Protein AF-A0AAD4VH17-F1 (afdb_monomer)

Secondary structure (DSSP, 8-state):
---HHHHHHHHHHHHHHHHHHHHHHHHHHHHHHHHHHHHHTT----S-------THHHHHHHT-GGGTTTGGGTGGGTHHHHT--

pLDDT: mean 70.36, std 18.23, range [42.19, 96.44]

Foldseek 3Di:
DDDPVVVVVVVVLVVVVVVLVVVQVVVVVVVVVVQVVCVVVVNHDPDDDDDDGDCVSVVVVVVDPVCPVVCPVVVVVPVPVVVVD

Solvent-accessible surface area (backbone atoms only — not comparable to full-atom values): 5333 Å² total; per-residue (Å²): 132,84,51,75,68,58,54,53,52,50,53,53,51,49,54,51,51,51,50,51,53,52,52,53,52,50,54,50,54,51,52,53,51,48,46,54,54,34,40,78,75,70,50,70,75,82,69,87,81,86,80,89,71,91,54,68,63,60,58,58,51,71,71,38,76,84,47,69,78,69,51,65,74,55,59,76,68,55,65,63,65,63,78,74,107

Sequence (85 aa):
MMTKYEMTNLGLLLHFLEAQYISASEATAQAIWLRFVLENFGELQTEATPLQCDNTSTIAITKNPVFHQKTKHIDRRYHFIKDTL

Mean predicted aligned error: 13.57 Å

Structure (mmCIF, N/CA/C/O backbone):
data_AF-A0AAD4VH17-F1
#
_entry.id   AF-A0AAD4VH17-F1
#
loop_
_atom_site.group_PDB
_atom_site.id
_atom_site.type_symbol
_atom_site.label_atom_id
_atom_site.label_alt_id
_atom_site.label_comp_id
_atom_site.label_asym_id
_atom_site.label_entity_id
_atom_site.label_seq_id
_atom_site.pdbx_PDB_ins_code
_atom_site.Cartn_x
_atom_site.Cartn_y
_atom_site.Cartn_z
_atom_site.occupancy
_atom_site.B_iso_or_equiv
_atom_site.auth_seq_id
_atom_site.auth_comp_id
_atom_site.auth_asym_id
_atom_site.auth_atom_id
_atom_site.pdbx_PDB_model_num
ATOM 1 N N . MET A 1 1 ? 20.129 -14.229 -31.444 1.00 42.47 1 MET A N 1
ATOM 2 C CA . MET A 1 1 ? 20.975 -13.244 -30.737 1.00 42.47 1 MET A CA 1
ATOM 3 C C . MET A 1 1 ? 20.159 -11.963 -30.631 1.00 42.47 1 MET A C 1
ATOM 5 O O . MET A 1 1 ? 19.826 -11.416 -31.672 1.00 42.47 1 MET A O 1
ATOM 9 N N . MET A 1 2 ? 19.718 -11.566 -29.429 1.00 48.66 2 MET A N 1
ATOM 10 C CA . MET A 1 2 ? 18.930 -10.332 -29.252 1.00 48.66 2 MET A CA 1
ATOM 11 C C . MET A 1 2 ? 19.787 -9.123 -29.641 1.00 48.66 2 MET A C 1
ATOM 13 O O . MET A 1 2 ? 20.955 -9.042 -29.254 1.00 48.66 2 MET A O 1
ATOM 17 N N . THR A 1 3 ? 19.231 -8.218 -30.444 1.00 48.69 3 THR A N 1
ATOM 18 C CA . THR A 1 3 ? 19.927 -7.011 -30.900 1.00 48.69 3 THR A CA 1
ATOM 19 C C . THR A 1 3 ? 20.198 -6.085 -29.708 1.00 48.69 3 THR A C 1
ATOM 21 O O . THR A 1 3 ? 19.479 -6.107 -28.711 1.00 48.69 3 THR A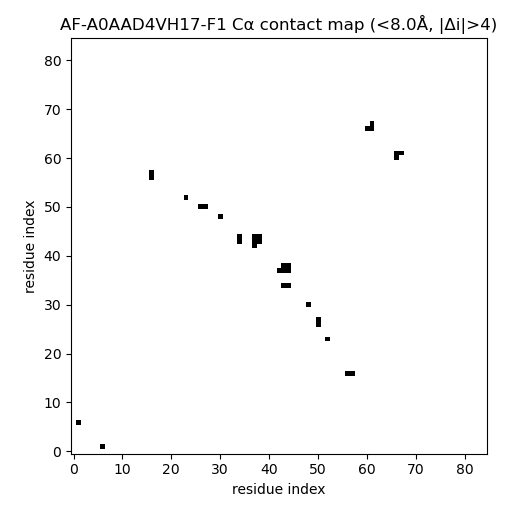 O 1
ATOM 24 N N . LYS A 1 4 ? 21.247 -5.253 -29.782 1.00 54.47 4 LYS A N 1
ATOM 25 C CA . LYS A 1 4 ? 21.607 -4.291 -28.716 1.00 54.47 4 LYS A CA 1
ATOM 26 C C . LYS A 1 4 ? 20.407 -3.449 -28.247 1.00 54.47 4 LYS A C 1
ATOM 28 O O . LYS A 1 4 ? 20.293 -3.191 -27.059 1.00 54.47 4 LYS A O 1
ATOM 33 N N . TYR A 1 5 ? 19.508 -3.096 -29.168 1.00 54.19 5 TYR A N 1
ATOM 34 C CA . TYR A 1 5 ? 18.267 -2.355 -28.921 1.00 54.19 5 TYR A CA 1
ATOM 35 C C . TYR A 1 5 ? 17.280 -3.092 -27.996 1.00 54.19 5 TYR A C 1
ATOM 37 O O . TYR A 1 5 ? 16.712 -2.490 -27.087 1.00 54.19 5 TYR A O 1
ATOM 45 N N . GLU A 1 6 ? 17.127 -4.408 -28.170 1.00 52.31 6 GLU A N 1
ATOM 46 C CA . GLU A 1 6 ? 16.282 -5.241 -27.305 1.00 52.31 6 GLU A CA 1
ATOM 47 C C . GLU A 1 6 ? 16.847 -5.323 -25.879 1.00 52.31 6 GLU A C 1
ATOM 49 O O . GLU A 1 6 ? 16.094 -5.280 -24.910 1.00 52.31 6 GLU A O 1
ATOM 54 N N . MET A 1 7 ? 18.178 -5.365 -25.734 1.00 56.19 7 MET A N 1
ATOM 55 C CA . MET A 1 7 ? 18.858 -5.369 -24.431 1.00 56.19 7 MET A CA 1
ATOM 56 C C . MET A 1 7 ? 18.68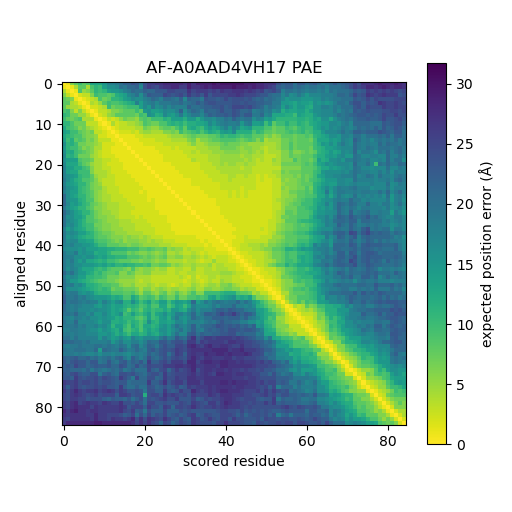5 -4.048 -23.665 1.00 56.19 7 MET A C 1
ATOM 58 O O . MET A 1 7 ? 18.466 -4.078 -22.453 1.00 56.19 7 MET A O 1
ATOM 62 N N . THR A 1 8 ? 18.740 -2.898 -24.346 1.00 59.09 8 THR A N 1
ATOM 63 C CA . THR A 1 8 ? 18.522 -1.584 -23.715 1.00 59.09 8 THR A CA 1
ATOM 64 C C . THR A 1 8 ? 17.073 -1.409 -23.260 1.00 59.09 8 THR A C 1
ATOM 66 O O . THR A 1 8 ? 16.836 -0.933 -22.152 1.00 59.09 8 THR A O 1
ATOM 69 N N . ASN A 1 9 ? 16.107 -1.857 -24.070 1.00 59.47 9 ASN A N 1
ATOM 70 C CA . ASN A 1 9 ? 14.696 -1.878 -23.681 1.00 59.47 9 ASN A CA 1
ATOM 71 C C . ASN A 1 9 ? 14.452 -2.813 -22.488 1.00 59.47 9 ASN A C 1
ATOM 73 O O . ASN A 1 9 ? 13.697 -2.465 -21.587 1.00 59.47 9 ASN A O 1
ATOM 77 N N . LEU A 1 10 ? 15.138 -3.958 -22.421 1.00 63.00 10 LEU A N 1
ATOM 78 C CA . LEU A 1 10 ? 15.046 -4.874 -21.281 1.00 63.00 10 LEU A CA 1
ATOM 79 C C . LEU A 1 10 ? 15.540 -4.234 -19.973 1.00 63.00 10 LEU A C 1
ATOM 81 O O . LEU A 1 10 ? 14.910 -4.392 -18.930 1.00 63.00 10 LEU A O 1
ATOM 85 N N . GLY A 1 11 ? 16.661 -3.508 -20.034 1.00 70.25 11 GLY A N 1
ATOM 86 C CA . GLY A 1 11 ? 17.217 -2.795 -18.884 1.00 70.25 11 GLY A CA 1
ATOM 87 C C . GLY A 1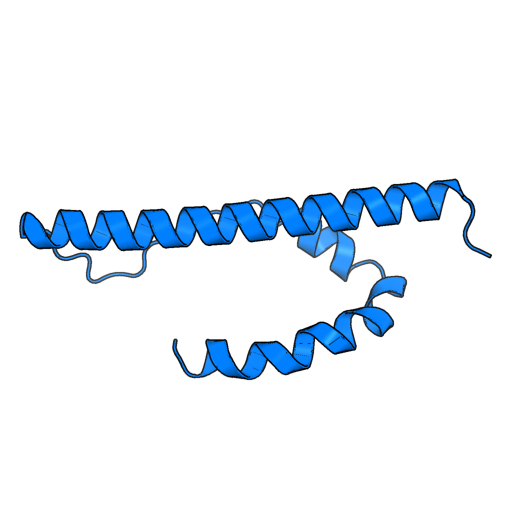 11 ? 16.320 -1.648 -18.418 1.00 70.25 11 GLY A C 1
ATOM 88 O O . GLY A 1 11 ? 16.098 -1.488 -17.223 1.00 70.25 11 GLY A O 1
ATOM 89 N N . LEU A 1 12 ? 15.747 -0.886 -19.352 1.00 72.25 12 LEU A N 1
ATOM 90 C CA . LEU A 1 12 ? 14.782 0.170 -19.039 1.00 72.25 12 LEU A CA 1
ATOM 91 C C . LEU A 1 12 ? 13.528 -0.395 -18.350 1.00 72.25 12 LEU A C 1
ATOM 93 O O . LEU A 1 12 ? 13.069 0.158 -17.355 1.00 72.25 12 LEU A O 1
ATOM 97 N N . LEU A 1 13 ? 13.005 -1.519 -18.850 1.00 74.88 13 LEU A N 1
ATOM 98 C CA . LEU A 1 13 ? 11.834 -2.189 -18.280 1.00 74.88 13 LEU A CA 1
ATOM 99 C C . LEU A 1 13 ? 12.091 -2.716 -16.865 1.00 74.88 13 LEU A C 1
ATOM 101 O O . LEU A 1 13 ? 11.199 -2.639 -16.024 1.00 74.88 13 LEU A O 1
ATOM 105 N N . LEU A 1 14 ? 13.296 -3.223 -16.588 1.00 77.75 14 LEU A N 1
ATOM 106 C CA . LEU A 1 14 ? 13.666 -3.683 -15.250 1.00 77.75 14 LEU A CA 1
ATOM 107 C C . LEU A 1 14 ? 13.691 -2.525 -14.246 1.00 77.75 14 LEU A C 1
ATOM 109 O O . LEU A 1 14 ? 13.017 -2.608 -13.225 1.00 77.75 14 LEU A O 1
ATOM 113 N N . HIS A 1 15 ? 14.390 -1.431 -14.562 1.00 79.81 15 HIS A N 1
ATOM 114 C CA . HIS A 1 15 ? 14.434 -0.258 -13.682 1.00 79.81 15 HIS A CA 1
ATOM 115 C C . HIS A 1 15 ? 13.045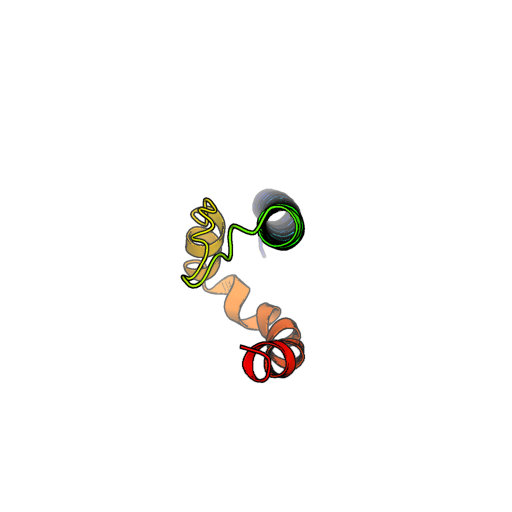 0.357 -13.470 1.00 79.81 15 HIS A C 1
ATOM 117 O O . HIS A 1 15 ? 12.726 0.818 -12.378 1.00 79.81 15 HIS A O 1
ATOM 123 N N . PHE A 1 16 ? 12.196 0.346 -14.501 1.00 79.44 16 PHE A N 1
ATOM 124 C CA . PHE A 1 16 ? 10.819 0.815 -14.382 1.00 79.44 16 PHE A CA 1
ATOM 125 C C . PHE A 1 16 ? 9.994 -0.061 -13.430 1.00 79.44 16 PHE A C 1
ATOM 127 O O . PHE A 1 16 ? 9.272 0.459 -12.582 1.00 79.44 16 PHE A O 1
ATOM 134 N N . LEU A 1 17 ? 10.131 -1.387 -13.528 1.00 78.62 17 LEU A N 1
ATOM 135 C CA . LEU A 1 17 ? 9.466 -2.325 -12.625 1.00 78.62 17 LEU A CA 1
ATOM 136 C C . LEU A 1 17 ? 9.953 -2.160 -11.178 1.00 78.62 17 LEU A C 1
ATOM 138 O O . LEU A 1 17 ? 9.143 -2.172 -10.255 1.00 78.62 17 LEU A O 1
ATOM 142 N N . GLU A 1 18 ? 11.258 -1.974 -10.980 1.00 80.75 18 GLU A N 1
ATOM 143 C CA . GLU A 1 18 ? 11.843 -1.689 -9.667 1.00 80.75 18 GLU A CA 1
ATOM 144 C C . GLU A 1 18 ? 11.287 -0.387 -9.080 1.00 80.75 18 GLU A C 1
ATOM 146 O O . GLU A 1 18 ? 10.845 -0.375 -7.932 1.00 80.75 18 GLU A O 1
ATOM 151 N N . ALA A 1 19 ? 11.227 0.687 -9.870 1.00 83.81 19 ALA A N 1
ATOM 152 C CA . ALA A 1 19 ? 10.655 1.959 -9.438 1.00 83.81 19 ALA A CA 1
ATOM 153 C C . ALA A 1 19 ? 9.168 1.831 -9.062 1.00 83.81 19 ALA A C 1
ATOM 155 O O . ALA A 1 19 ? 8.748 2.363 -8.035 1.00 83.81 19 ALA A O 1
ATOM 156 N N . GLN A 1 20 ? 8.377 1.089 -9.844 1.00 81.56 20 GLN A N 1
ATOM 157 C CA . GLN A 1 20 ? 6.974 0.823 -9.513 1.00 81.56 20 GLN A CA 1
ATOM 158 C C . GLN A 1 20 ? 6.822 0.009 -8.226 1.00 81.56 20 GLN A C 1
ATOM 160 O O . GLN A 1 20 ? 5.972 0.331 -7.399 1.00 81.56 20 GLN A O 1
ATOM 165 N N . TYR A 1 21 ? 7.656 -1.012 -8.023 1.00 82.38 21 TYR A N 1
ATOM 166 C CA . TYR A 1 21 ? 7.653 -1.799 -6.792 1.00 82.38 21 TYR A CA 1
ATOM 167 C C . TYR A 1 21 ? 7.987 -0.939 -5.565 1.00 82.38 21 TYR A C 1
ATOM 169 O O . TYR A 1 21 ? 7.317 -1.042 -4.534 1.00 82.38 21 TYR A O 1
ATOM 177 N N . ILE A 1 22 ? 8.994 -0.069 -5.679 1.00 86.25 22 ILE A N 1
ATOM 178 C CA . ILE A 1 22 ? 9.375 0.872 -4.618 1.00 86.25 22 ILE A CA 1
ATOM 179 C C . ILE A 1 22 ? 8.212 1.821 -4.318 1.00 86.25 22 ILE A C 1
ATOM 181 O O . ILE A 1 22 ? 7.808 1.934 -3.164 1.00 86.25 22 ILE A O 1
ATOM 185 N N . SER A 1 23 ? 7.618 2.430 -5.347 1.00 86.31 23 SER A N 1
ATOM 186 C CA . SER A 1 23 ? 6.480 3.341 -5.197 1.00 86.31 23 SER A CA 1
ATOM 187 C C . SER A 1 23 ? 5.268 2.667 -4.540 1.00 86.31 23 SER A C 1
ATOM 189 O O . SER A 1 23 ? 4.674 3.236 -3.627 1.00 86.31 23 SER A O 1
ATOM 191 N N . ALA A 1 24 ? 4.931 1.433 -4.931 1.00 85.81 24 ALA A N 1
ATOM 192 C CA . ALA A 1 24 ? 3.836 0.676 -4.324 1.00 85.81 24 ALA A CA 1
ATOM 193 C C . ALA A 1 24 ? 4.116 0.326 -2.851 1.00 85.81 24 ALA A C 1
ATOM 195 O O . ALA A 1 24 ? 3.222 0.401 -2.003 1.00 85.81 24 ALA A O 1
ATOM 196 N N . SER A 1 25 ? 5.366 -0.024 -2.535 1.00 87.38 25 SER A N 1
ATOM 197 C CA . SER A 1 25 ? 5.801 -0.306 -1.164 1.00 87.38 25 SER A CA 1
ATOM 198 C C . SER A 1 25 ? 5.701 0.941 -0.283 1.00 87.38 25 SER A C 1
ATOM 200 O O . SER A 1 25 ? 5.194 0.876 0.836 1.00 87.38 25 SER A O 1
ATOM 202 N N . GLU A 1 26 ? 6.129 2.092 -0.801 1.00 90.81 26 GLU A N 1
ATOM 203 C CA . GLU A 1 26 ? 6.056 3.372 -0.100 1.00 90.81 26 GLU A CA 1
ATOM 204 C C . GLU A 1 26 ? 4.607 3.823 0.118 1.00 90.81 26 GLU A C 1
ATOM 206 O O . GLU A 1 26 ? 4.241 4.181 1.236 1.00 90.81 26 GLU A O 1
ATOM 211 N N . ALA A 1 27 ? 3.751 3.714 -0.902 1.00 90.00 27 ALA A N 1
ATOM 212 C CA . ALA A 1 27 ? 2.321 3.998 -0.778 1.00 90.00 27 ALA A CA 1
ATOM 213 C C . ALA A 1 27 ? 1.652 3.117 0.292 1.00 90.00 27 ALA A C 1
ATOM 215 O O . ALA A 1 27 ? 0.824 3.592 1.070 1.00 90.00 27 ALA A O 1
ATOM 216 N N . THR A 1 28 ? 2.054 1.846 0.382 1.00 90.00 28 THR A N 1
ATOM 217 C CA . THR A 1 28 ? 1.564 0.923 1.414 1.00 90.00 28 THR A CA 1
ATOM 218 C C . THR A 1 28 ? 2.003 1.358 2.810 1.00 90.00 28 THR A C 1
ATOM 220 O O . THR A 1 28 ? 1.181 1.417 3.724 1.00 90.00 28 THR A O 1
ATOM 223 N N . ALA A 1 29 ? 3.277 1.720 2.981 1.00 92.06 29 ALA A N 1
ATOM 224 C CA . ALA A 1 29 ? 3.791 2.214 4.256 1.00 92.06 29 ALA A CA 1
ATOM 225 C C . ALA A 1 29 ? 3.070 3.497 4.703 1.00 92.06 29 ALA A C 1
ATOM 227 O O . ALA A 1 29 ? 2.678 3.615 5.865 1.00 92.06 29 ALA A O 1
ATOM 228 N N . GLN A 1 30 ? 2.833 4.429 3.777 1.00 93.94 30 GLN A N 1
ATOM 229 C CA . GLN A 1 30 ? 2.086 5.657 4.049 1.00 93.94 30 GLN A CA 1
ATOM 230 C C . GLN A 1 30 ? 0.629 5.374 4.431 1.00 93.94 30 GLN A C 1
ATOM 232 O O . GLN A 1 30 ? 0.120 5.981 5.370 1.00 93.94 30 GLN A O 1
ATOM 237 N N . ALA A 1 31 ? -0.037 4.429 3.766 1.00 92.88 31 ALA A N 1
ATOM 238 C CA . ALA A 1 31 ? -1.403 4.042 4.110 1.00 92.88 31 ALA A CA 1
ATOM 239 C C . ALA A 1 31 ? -1.499 3.417 5.508 1.00 92.88 31 ALA A C 1
ATOM 241 O O . ALA A 1 31 ? -2.408 3.753 6.266 1.00 92.88 31 ALA A O 1
ATOM 242 N N . ILE A 1 32 ? -0.543 2.561 5.886 1.00 92.69 32 ILE A N 1
ATOM 243 C CA . ILE A 1 32 ? -0.456 2.008 7.246 1.00 92.69 32 ILE A CA 1
ATOM 244 C C . ILE A 1 32 ? -0.265 3.136 8.264 1.00 92.69 32 ILE A C 1
ATOM 246 O O . ILE A 1 32 ? -0.970 3.182 9.272 1.00 92.69 32 ILE A O 1
ATOM 250 N N . TRP A 1 33 ? 0.648 4.070 7.988 1.00 95.69 33 TRP A N 1
ATOM 251 C CA . TRP A 1 33 ? 0.894 5.209 8.869 1.00 95.69 33 TRP A CA 1
ATOM 252 C C . TRP A 1 33 ? -0.347 6.097 9.026 1.00 95.69 33 TRP A C 1
ATOM 254 O O . TRP A 1 33 ? -0.697 6.464 10.144 1.00 95.69 33 TRP A O 1
ATOM 264 N N .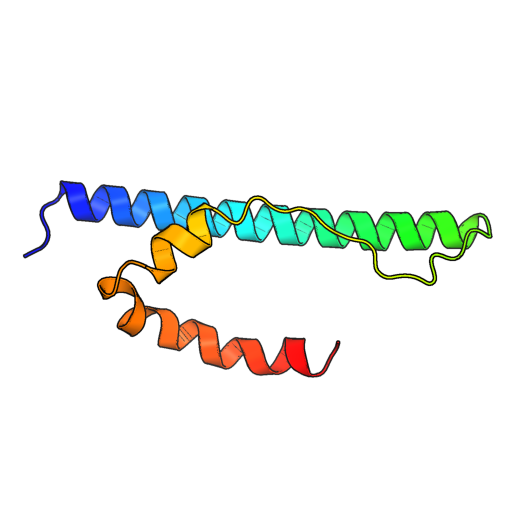 LEU A 1 34 ? -1.068 6.381 7.939 1.00 95.12 34 LEU A N 1
ATOM 265 C CA . LEU A 1 34 ? -2.322 7.137 7.986 1.00 95.12 34 LEU A CA 1
ATOM 266 C C . LEU A 1 34 ? -3.395 6.424 8.813 1.00 95.12 34 LEU A C 1
ATOM 268 O O . LEU A 1 34 ? -4.060 7.074 9.613 1.00 95.12 34 LEU A O 1
ATOM 272 N N . ARG A 1 35 ? -3.545 5.099 8.676 1.00 94.94 35 ARG A N 1
ATOM 273 C CA . ARG A 1 35 ? -4.480 4.320 9.509 1.00 94.94 35 ARG A CA 1
ATOM 274 C C . ARG A 1 35 ? -4.125 4.413 10.987 1.00 94.94 35 ARG A C 1
ATOM 276 O O . ARG A 1 35 ? -5.017 4.636 11.796 1.00 94.94 35 ARG A O 1
ATOM 283 N N . PHE A 1 36 ? -2.840 4.305 11.322 1.00 94.38 36 PHE A N 1
ATOM 284 C CA . PHE A 1 36 ? -2.370 4.475 12.694 1.00 94.38 36 PHE A CA 1
ATOM 285 C C . PHE A 1 36 ? -2.704 5.872 13.228 1.00 94.38 36 PHE A C 1
ATOM 287 O O . PHE A 1 36 ? -3.229 6.011 14.329 1.00 94.38 36 PHE A O 1
ATOM 294 N N . VAL A 1 37 ? -2.453 6.925 12.448 1.00 96.44 37 VAL A N 1
ATOM 295 C CA . VAL A 1 37 ? -2.793 8.299 12.844 1.00 96.44 37 VAL A CA 1
ATOM 296 C C . VAL A 1 37 ? -4.301 8.453 13.060 1.00 96.44 37 VAL A C 1
ATOM 298 O O . VAL A 1 37 ? -4.703 8.993 14.085 1.00 96.44 37 VAL A O 1
ATOM 301 N N . LEU A 1 38 ? -5.135 7.949 12.149 1.00 95.44 38 LEU A N 1
ATOM 302 C CA . LEU A 1 38 ? -6.597 8.002 12.269 1.00 95.44 38 LEU A CA 1
ATOM 303 C C . LEU A 1 38 ? -7.105 7.259 13.510 1.00 95.44 38 LEU A C 1
ATOM 305 O O . LEU A 1 38 ? -7.964 7.776 14.221 1.00 95.44 38 LEU A O 1
ATOM 309 N N . GLU A 1 39 ? -6.519 6.108 13.834 1.00 94.75 39 GLU A N 1
ATOM 310 C CA . GLU A 1 39 ? -6.838 5.359 15.051 1.00 94.75 39 GLU A CA 1
ATOM 311 C C . GLU A 1 39 ? -6.546 6.172 16.322 1.00 94.75 39 GLU A C 1
ATOM 313 O O . GLU A 1 39 ? -7.352 6.168 17.251 1.00 94.75 39 GLU A O 1
ATOM 318 N N . ASN A 1 40 ? -5.461 6.956 16.345 1.00 94.25 40 ASN A N 1
ATOM 319 C CA . ASN A 1 40 ? -5.160 7.859 17.466 1.00 94.25 40 ASN A CA 1
ATOM 320 C C . ASN A 1 40 ? -6.197 8.987 17.625 1.00 94.25 40 ASN A C 1
ATOM 322 O O . ASN A 1 40 ? -6.348 9.528 18.719 1.00 94.25 40 ASN A O 1
ATOM 326 N N . PHE A 1 41 ? -6.927 9.329 16.560 1.00 95.62 41 PHE A N 1
ATOM 327 C CA . PHE A 1 41 ? -8.057 10.261 16.605 1.00 95.62 41 PHE A CA 1
ATOM 328 C C . PHE A 1 41 ? -9.403 9.574 16.891 1.00 95.62 41 PHE A C 1
ATOM 330 O O . PHE A 1 41 ? -10.424 10.254 16.954 1.00 95.62 41 PHE A O 1
ATOM 337 N N . GLY A 1 42 ? -9.418 8.254 17.098 1.00 93.75 42 GLY A N 1
ATOM 338 C CA . GLY A 1 42 ? -10.630 7.463 17.328 1.00 93.75 42 GLY A CA 1
ATOM 339 C C . GLY A 1 42 ? -11.323 6.974 16.051 1.00 93.75 42 GLY A C 1
ATOM 340 O O . GLY A 1 42 ? -12.366 6.332 16.141 1.00 93.75 42 GLY A O 1
ATOM 341 N N . GLU A 1 43 ? -10.743 7.224 14.874 1.00 92.38 43 GLU A N 1
ATOM 342 C CA . GLU A 1 43 ? -11.293 6.844 13.569 1.00 92.38 43 GLU A CA 1
ATOM 343 C C . GLU A 1 43 ? -10.695 5.515 13.089 1.00 92.38 43 GLU A C 1
ATOM 345 O O . GLU A 1 43 ? -9.792 5.460 12.245 1.00 92.38 43 GLU A O 1
ATOM 350 N N . LEU A 1 44 ? -11.199 4.410 13.642 1.00 91.19 44 LEU A N 1
ATOM 351 C CA . LEU A 1 44 ? -10.738 3.073 13.281 1.00 91.19 44 LEU A CA 1
ATOM 352 C C . LEU A 1 44 ? -11.152 2.713 11.848 1.00 91.19 44 LEU A C 1
ATOM 354 O O . LEU A 1 44 ? -12.329 2.539 11.536 1.00 91.19 44 LEU A O 1
ATOM 358 N N . GLN A 1 45 ? -10.160 2.507 10.989 1.00 90.88 45 GLN A N 1
ATOM 359 C CA . GLN A 1 45 ? -10.382 1.940 9.664 1.00 90.88 45 GLN A CA 1
ATOM 360 C C . GLN A 1 45 ?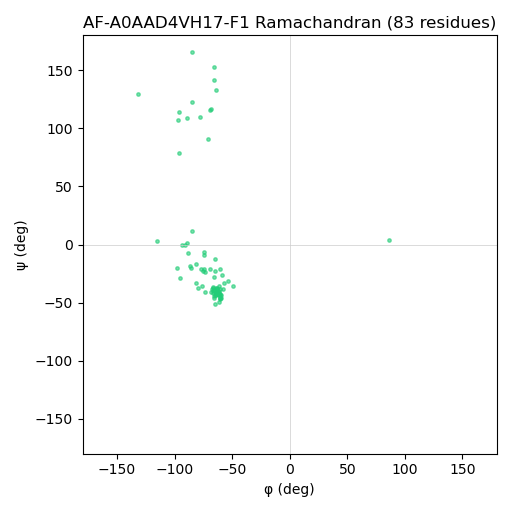 -10.564 0.423 9.816 1.00 90.88 45 GLN A C 1
ATOM 362 O O . GLN A 1 45 ? -9.611 -0.280 10.149 1.00 90.88 45 GLN A O 1
ATOM 367 N N . THR A 1 46 ? -11.774 -0.090 9.601 1.00 89.19 46 THR A N 1
ATOM 368 C CA . THR A 1 46 ? -12.112 -1.526 9.706 1.00 89.19 46 THR A CA 1
ATOM 369 C C . THR A 1 46 ? -12.060 -2.247 8.364 1.00 89.19 46 THR A C 1
ATOM 371 O O . THR A 1 46 ? -11.736 -3.431 8.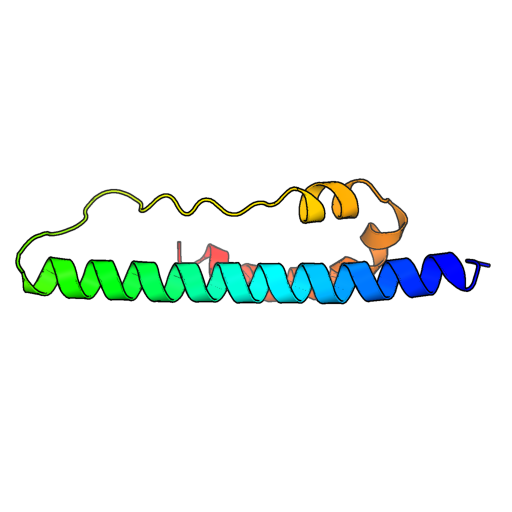310 1.00 89.19 46 THR A O 1
ATOM 374 N N . GLU A 1 47 ? -12.317 -1.535 7.272 1.00 91.69 47 GLU A N 1
ATOM 375 C CA . GLU A 1 47 ? -12.264 -2.092 5.923 1.00 91.69 47 GLU A CA 1
ATOM 376 C C . GLU A 1 47 ? -10.840 -2.069 5.342 1.00 91.69 47 GLU A C 1
ATOM 378 O O . GLU A 1 47 ? -9.917 -1.427 5.863 1.00 91.69 47 GLU A O 1
ATOM 383 N N . ALA A 1 48 ? -10.638 -2.809 4.251 1.00 87.25 48 ALA A N 1
ATOM 384 C CA . ALA A 1 48 ? -9.388 -2.775 3.502 1.00 87.25 48 ALA A CA 1
ATOM 385 C C . ALA A 1 48 ? -9.187 -1.391 2.863 1.00 87.25 48 ALA A C 1
ATOM 387 O O . ALA A 1 48 ? -10.133 -0.794 2.359 1.00 87.25 48 ALA A O 1
ATOM 388 N N . THR A 1 49 ? -7.949 -0.887 2.849 1.00 89.31 49 THR A N 1
ATOM 389 C CA . THR A 1 49 ? -7.619 0.372 2.163 1.00 89.31 49 THR A CA 1
ATOM 390 C C . THR A 1 49 ? -7.240 0.062 0.714 1.00 89.31 49 THR A C 1
ATOM 392 O O . THR A 1 49 ? -6.176 -0.520 0.492 1.00 89.31 49 THR A O 1
ATOM 395 N N . PRO A 1 50 ? -8.073 0.409 -0.285 1.00 86.12 50 PRO A N 1
ATOM 396 C CA . PRO A 1 50 ? -7.741 0.154 -1.678 1.00 86.1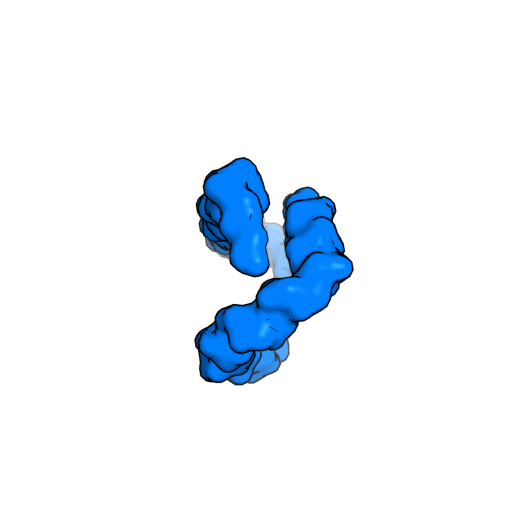2 50 PRO A CA 1
ATOM 397 C C . PRO A 1 50 ? -6.590 1.064 -2.115 1.00 86.12 50 PRO A C 1
ATOM 399 O O . PRO A 1 50 ? -6.729 2.285 -2.173 1.00 86.12 50 PRO A O 1
ATOM 402 N N . LEU A 1 51 ? -5.454 0.457 -2.450 1.00 83.81 51 LEU A N 1
ATOM 403 C CA . LEU A 1 51 ? -4.323 1.141 -3.067 1.00 83.81 51 LEU A CA 1
ATOM 404 C C . LEU A 1 51 ? -4.392 0.943 -4.576 1.00 83.81 51 LEU A C 1
ATOM 406 O O . LEU A 1 51 ? -4.255 -0.174 -5.074 1.00 83.81 51 LEU A O 1
ATOM 410 N N . GLN A 1 52 ? -4.619 2.031 -5.308 1.00 80.31 52 GLN A N 1
ATOM 411 C CA . GLN A 1 52 ? -4.559 2.004 -6.763 1.00 80.31 52 GLN A CA 1
ATOM 412 C C . GLN A 1 52 ? -3.112 2.198 -7.210 1.00 80.31 52 GLN A C 1
ATOM 414 O O . GLN A 1 52 ? -2.466 3.181 -6.856 1.00 80.31 52 GLN A O 1
ATOM 419 N N . CYS A 1 53 ? -2.603 1.238 -7.975 1.00 70.44 53 CYS A N 1
ATOM 420 C CA . CYS A 1 53 ? -1.278 1.298 -8.570 1.00 70.44 53 CYS A CA 1
ATOM 421 C C . CYS A 1 53 ? -1.401 0.939 -10.052 1.00 70.44 53 CYS A C 1
ATOM 423 O O . CYS A 1 53 ? -2.005 -0.082 -10.391 1.00 70.44 53 CYS A O 1
ATOM 425 N N . ASP A 1 54 ? -0.839 1.768 -10.931 1.00 68.12 54 ASP A N 1
ATOM 426 C CA . ASP A 1 54 ? -0.871 1.540 -12.375 1.00 68.12 54 ASP A CA 1
ATOM 427 C C . ASP A 1 54 ? 0.048 0.362 -12.748 1.00 68.12 54 ASP A C 1
ATOM 429 O O . ASP A 1 54 ? 1.239 0.517 -13.031 1.00 68.12 54 ASP A O 1
ATOM 433 N N . ASN A 1 55 ? -0.511 -0.849 -12.763 1.00 63.38 55 ASN A N 1
ATOM 434 C CA . ASN A 1 55 ? 0.203 -2.107 -13.028 1.00 63.38 55 ASN A CA 1
ATOM 435 C C . ASN A 1 55 ? 0.361 -2.444 -14.527 1.00 63.38 55 ASN A C 1
ATOM 437 O O . ASN A 1 55 ? 0.752 -3.559 -14.888 1.00 63.38 55 ASN A O 1
ATOM 441 N N . THR A 1 56 ? 0.073 -1.489 -15.416 1.00 59.41 56 THR A N 1
ATOM 442 C CA . THR A 1 56 ? 0.093 -1.652 -16.880 1.00 59.41 56 THR A CA 1
ATOM 443 C C . THR A 1 56 ? 1.423 -2.215 -17.393 1.00 59.41 56 THR A C 1
ATOM 445 O O . THR A 1 56 ? 1.452 -2.984 -18.356 1.00 59.41 56 THR A O 1
ATOM 448 N N . SER A 1 57 ? 2.535 -1.906 -16.721 1.00 57.25 57 SER A N 1
ATOM 449 C CA . SER A 1 57 ? 3.860 -2.412 -17.090 1.00 57.25 57 SER A CA 1
ATOM 450 C C . SER A 1 57 ? 4.090 -3.877 -16.696 1.00 57.25 57 SER A C 1
ATOM 452 O O . SER A 1 57 ? 4.671 -4.641 -17.468 1.00 57.25 57 SER A O 1
ATOM 454 N N . THR A 1 58 ? 3.559 -4.320 -15.551 1.00 53.34 58 THR A N 1
ATOM 455 C CA . THR A 1 58 ? 3.631 -5.712 -15.084 1.00 53.34 58 THR A CA 1
ATOM 456 C C . THR A 1 58 ? 2.894 -6.648 -16.042 1.00 53.34 58 THR A C 1
ATOM 458 O O . THR A 1 58 ? 3.387 -7.736 -16.350 1.00 53.34 58 THR A O 1
ATOM 461 N N . ILE A 1 59 ? 1.753 -6.200 -16.580 1.00 57.31 59 ILE A N 1
ATOM 462 C CA . ILE A 1 59 ? 0.957 -6.921 -17.588 1.00 57.31 59 ILE A CA 1
ATOM 463 C C . ILE A 1 59 ? 1.711 -7.016 -18.924 1.00 57.31 59 ILE A C 1
ATOM 465 O O . ILE A 1 59 ? 1.661 -8.046 -19.598 1.00 57.31 59 ILE A O 1
ATOM 469 N N . ALA A 1 60 ? 2.433 -5.963 -19.317 1.00 55.97 60 ALA A N 1
ATOM 470 C CA . ALA A 1 60 ? 3.241 -5.968 -20.536 1.00 55.97 60 ALA A CA 1
ATOM 471 C C . ALA A 1 60 ? 4.431 -6.944 -20.444 1.00 55.97 60 ALA A C 1
ATOM 473 O O . ALA A 1 60 ? 4.736 -7.637 -21.415 1.00 55.97 60 ALA A O 1
ATOM 474 N N . ILE A 1 61 ? 5.063 -7.054 -19.270 1.00 56.16 61 ILE A N 1
ATOM 475 C CA . ILE A 1 61 ? 6.205 -7.952 -19.034 1.00 56.16 61 ILE A CA 1
ATOM 476 C C . ILE A 1 61 ? 5.763 -9.421 -18.947 1.00 56.16 61 ILE A C 1
ATOM 478 O O . ILE A 1 61 ? 6.416 -10.290 -19.524 1.00 56.16 61 ILE A O 1
ATOM 482 N N . THR A 1 62 ? 4.634 -9.723 -18.294 1.00 53.31 62 THR A N 1
ATOM 483 C CA . THR A 1 62 ? 4.105 -11.103 -18.203 1.00 53.31 62 THR A CA 1
ATOM 484 C C . THR A 1 62 ? 3.665 -11.667 -19.551 1.00 53.31 62 THR A C 1
ATOM 486 O O . THR A 1 62 ? 3.754 -12.875 -19.764 1.00 53.31 62 THR A O 1
ATOM 489 N N . LYS A 1 63 ? 3.245 -10.808 -20.486 1.00 55.53 63 LYS A N 1
ATOM 490 C CA . LYS A 1 63 ? 2.897 -11.203 -21.858 1.00 55.53 63 LYS A CA 1
ATOM 491 C C . LYS A 1 63 ? 4.111 -11.513 -22.743 1.00 55.53 63 LYS A C 1
ATOM 493 O O . LYS A 1 63 ? 3.917 -12.035 -23.838 1.00 55.53 63 LYS A O 1
ATOM 498 N N . ASN A 1 64 ? 5.342 -11.235 -22.297 1.00 54.44 64 ASN A N 1
ATOM 499 C CA . ASN A 1 64 ? 6.553 -11.557 -23.048 1.00 54.44 64 ASN A CA 1
ATOM 500 C C . ASN A 1 64 ? 7.175 -12.891 -22.553 1.00 54.44 64 ASN A C 1
ATOM 502 O O . ASN A 1 64 ? 7.774 -12.935 -21.473 1.00 54.44 64 ASN A O 1
ATOM 506 N N . PRO A 1 65 ? 7.072 -13.993 -23.325 1.00 47.88 65 PRO A N 1
ATOM 507 C CA . PRO A 1 65 ? 7.468 -15.341 -22.895 1.00 47.88 65 PRO A CA 1
ATOM 508 C C . PRO A 1 65 ? 8.974 -15.510 -22.623 1.00 47.88 65 PRO A C 1
ATOM 510 O O . PRO A 1 65 ? 9.376 -16.487 -21.996 1.00 47.88 65 PRO A O 1
ATOM 513 N N . VAL A 1 66 ? 9.814 -14.547 -23.018 1.00 53.16 66 VAL A N 1
ATOM 514 C CA . VAL A 1 66 ? 11.266 -14.554 -22.752 1.00 53.16 66 VAL A CA 1
ATOM 515 C C . VAL A 1 66 ? 11.590 -14.343 -21.260 1.00 53.16 66 VAL A C 1
ATOM 517 O O . VAL A 1 66 ? 12.659 -14.741 -20.794 1.00 53.16 66 VAL A O 1
ATOM 520 N N . PHE A 1 67 ? 10.670 -13.774 -20.472 1.00 51.41 67 PHE A N 1
ATOM 521 C CA . PHE A 1 67 ? 10.882 -13.509 -19.043 1.00 51.41 67 PHE A CA 1
ATOM 522 C C . PHE A 1 67 ? 10.535 -14.679 -18.118 1.00 51.41 67 PHE A C 1
ATOM 524 O O . PHE A 1 67 ? 11.055 -14.728 -17.005 1.00 51.41 67 PHE A O 1
ATOM 531 N N . HIS A 1 68 ? 9.744 -15.656 -18.573 1.00 49.41 68 HIS A N 1
ATOM 532 C CA . HIS A 1 68 ? 9.273 -16.776 -17.742 1.00 49.41 68 HIS A CA 1
ATOM 533 C C . HIS A 1 68 ? 10.407 -17.625 -17.142 1.00 49.41 68 HIS A C 1
ATOM 535 O O . HIS A 1 68 ? 10.246 -18.234 -16.087 1.00 49.41 68 HIS A O 1
ATOM 541 N N . GLN A 1 69 ? 11.577 -17.652 -17.784 1.00 48.69 69 GLN A N 1
ATOM 542 C CA . GLN A 1 69 ? 12.717 -18.435 -17.308 1.00 48.69 69 GLN A CA 1
ATOM 543 C C . GLN A 1 69 ? 13.572 -17.692 -16.261 1.00 48.69 69 GLN A C 1
ATOM 545 O O . GLN A 1 69 ? 14.290 -18.340 -15.501 1.00 48.69 69 GLN A O 1
ATOM 550 N N . LYS A 1 70 ? 13.486 -16.352 -16.180 1.00 51.50 70 LYS A N 1
ATOM 551 C CA . LYS A 1 70 ? 14.293 -15.515 -15.266 1.00 51.50 70 LYS A CA 1
ATOM 552 C C . LYS A 1 70 ? 13.571 -15.130 -13.968 1.00 51.50 70 LYS A C 1
ATOM 554 O O . LYS A 1 70 ? 14.236 -14.850 -12.975 1.00 51.50 70 LYS A O 1
ATOM 559 N N . THR A 1 71 ? 12.241 -15.190 -13.924 1.00 51.03 71 THR A N 1
ATOM 560 C CA . THR A 1 71 ? 11.432 -14.927 -12.714 1.00 51.03 71 THR A CA 1
ATOM 561 C C . THR A 1 71 ? 11.467 -16.056 -11.680 1.00 51.03 71 THR A C 1
ATOM 563 O O . THR A 1 71 ? 11.005 -15.868 -10.558 1.00 51.03 71 THR A O 1
ATOM 566 N N . LYS A 1 72 ? 12.080 -17.208 -11.988 1.00 52.41 72 LYS A N 1
ATOM 567 C CA . LYS A 1 72 ? 12.158 -18.360 -11.069 1.00 52.41 72 LYS A CA 1
ATOM 568 C C . LYS A 1 72 ? 12.890 -18.066 -9.747 1.00 52.41 72 LYS A C 1
ATOM 570 O O . LYS A 1 72 ? 12.683 -18.768 -8.765 1.00 52.41 72 LYS A O 1
ATOM 575 N N . HIS A 1 73 ? 13.730 -17.028 -9.698 1.00 50.75 73 HIS A N 1
ATOM 576 C CA . HIS A 1 73 ? 14.412 -16.599 -8.468 1.00 50.75 73 HIS A CA 1
ATOM 577 C C . HIS A 1 73 ? 13.554 -15.721 -7.547 1.00 50.75 73 HIS A C 1
ATOM 579 O O . HIS A 1 73 ? 13.881 -15.580 -6.369 1.00 50.75 73 HIS A O 1
ATOM 585 N N . ILE A 1 74 ? 12.463 -15.154 -8.062 1.00 52.28 74 ILE A N 1
ATOM 586 C CA . ILE A 1 74 ? 11.536 -14.321 -7.291 1.00 52.28 74 ILE A CA 1
ATOM 587 C C . ILE A 1 74 ? 10.573 -15.218 -6.499 1.00 52.28 74 ILE A C 1
ATOM 589 O O . ILE A 1 74 ? 10.293 -14.930 -5.344 1.00 52.28 74 ILE A O 1
ATOM 593 N N . ASP A 1 75 ? 10.211 -16.382 -7.038 1.00 53.28 75 ASP A N 1
ATOM 594 C CA . ASP A 1 75 ? 9.235 -17.322 -6.463 1.00 53.28 75 ASP A CA 1
ATOM 595 C C . ASP A 1 75 ? 9.576 -17.797 -5.031 1.00 53.28 75 ASP A C 1
ATOM 597 O O . ASP A 1 75 ? 8.709 -17.968 -4.178 1.00 53.28 75 ASP A O 1
ATOM 601 N N . ARG A 1 76 ? 10.867 -17.927 -4.688 1.00 52.25 76 ARG A N 1
ATOM 602 C CA . ARG A 1 76 ? 11.265 -18.441 -3.364 1.00 52.25 76 ARG A CA 1
ATOM 603 C C . ARG A 1 76 ? 11.075 -17.439 -2.220 1.00 52.25 76 ARG A C 1
ATOM 605 O O . ARG A 1 76 ? 11.002 -17.857 -1.068 1.00 52.25 76 ARG A O 1
ATOM 612 N N . ARG A 1 77 ? 11.004 -16.133 -2.507 1.00 52.03 77 ARG A N 1
ATOM 613 C CA . ARG A 1 77 ? 10.760 -15.096 -1.481 1.00 52.03 77 ARG A CA 1
ATOM 614 C C . ARG A 1 77 ? 9.268 -14.825 -1.249 1.00 52.03 77 ARG A C 1
ATOM 616 O O . ARG A 1 77 ? 8.933 -14.118 -0.307 1.00 52.03 77 ARG A O 1
ATOM 623 N N . TYR A 1 78 ? 8.388 -15.412 -2.062 1.00 52.41 78 TYR A N 1
ATOM 624 C CA . TYR A 1 78 ? 6.949 -15.127 -2.070 1.00 52.41 78 TYR A CA 1
ATOM 625 C C . TYR A 1 78 ? 6.111 -16.068 -1.196 1.00 52.41 78 TYR A C 1
ATOM 627 O O . TYR A 1 78 ? 4.908 -15.863 -1.064 1.00 52.41 78 TYR A O 1
ATOM 635 N N . HIS A 1 79 ? 6.725 -17.044 -0.522 1.00 53.38 79 HIS A N 1
ATOM 636 C CA . HIS A 1 79 ? 6.007 -17.832 0.484 1.00 53.38 79 HIS A CA 1
ATOM 637 C C . HIS A 1 79 ? 5.808 -17.103 1.817 1.00 53.38 79 HIS A C 1
ATOM 639 O O . HIS A 1 79 ? 4.888 -17.447 2.540 1.00 53.38 79 HIS A O 1
ATOM 645 N N . PHE A 1 80 ? 6.599 -16.073 2.133 1.00 48.69 80 PHE A N 1
ATOM 646 C CA . PHE A 1 80 ? 6.506 -15.423 3.445 1.00 48.69 80 PHE A CA 1
ATOM 647 C C . PHE A 1 80 ? 5.333 -14.433 3.557 1.00 48.69 80 PHE A C 1
ATOM 649 O O . PHE A 1 80 ? 4.665 -14.374 4.582 1.00 48.69 80 PHE A O 1
ATOM 656 N N . ILE A 1 81 ? 5.042 -13.688 2.485 1.00 51.22 81 I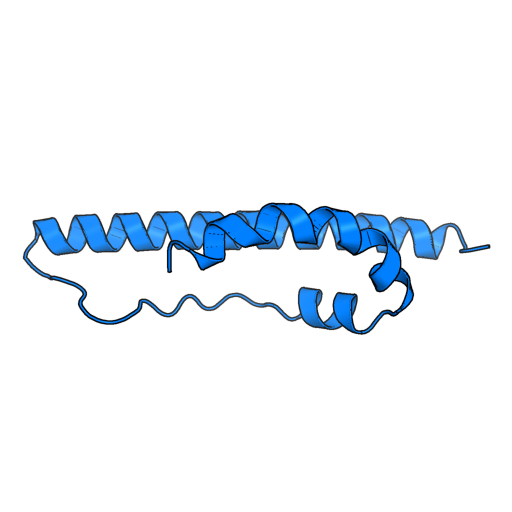LE A N 1
ATOM 657 C CA . ILE A 1 81 ? 3.995 -12.645 2.486 1.00 51.22 81 ILE A CA 1
ATOM 658 C C . ILE A 1 81 ? 2.586 -13.257 2.430 1.00 51.22 81 ILE A C 1
ATOM 660 O O . ILE A 1 81 ? 1.620 -12.645 2.871 1.00 51.22 81 ILE A O 1
ATOM 664 N N . LYS A 1 82 ? 2.458 -14.492 1.930 1.00 48.25 82 LYS A N 1
ATOM 665 C CA . LYS A 1 82 ? 1.173 -15.196 1.883 1.00 48.25 82 LYS A CA 1
ATOM 666 C C . LYS A 1 82 ? 0.704 -15.686 3.261 1.00 48.25 82 LYS A C 1
ATOM 668 O O . LYS A 1 82 ? -0.493 -15.846 3.444 1.00 48.25 82 LYS A O 1
ATOM 673 N N . ASP A 1 83 ? 1.622 -15.875 4.208 1.00 45.47 83 ASP A N 1
ATOM 674 C CA . ASP A 1 83 ? 1.305 -16.335 5.570 1.00 45.47 83 ASP A CA 1
ATOM 675 C C . ASP A 1 83 ? 1.045 -15.176 6.553 1.00 45.47 83 ASP A C 1
ATOM 677 O O . ASP A 1 83 ? 0.777 -15.407 7.729 1.00 45.47 83 ASP A O 1
ATOM 681 N N . THR A 1 84 ? 1.145 -13.923 6.094 1.00 47.25 84 THR A N 1
ATOM 682 C CA . THR A 1 84 ? 0.924 -12.713 6.913 1.00 47.25 84 THR A CA 1
ATOM 683 C C . THR A 1 84 ? -0.273 -11.867 6.470 1.00 47.25 84 THR A C 1
ATOM 685 O O . THR A 1 84 ? -0.514 -10.819 7.069 1.00 47.25 84 THR A O 1
ATOM 688 N N . LEU A 1 85 ? -1.019 -12.321 5.457 1.00 42.19 85 LEU A N 1
ATOM 689 C CA . LEU A 1 85 ? -2.303 -11.757 5.027 1.00 42.19 85 LEU A CA 1
ATOM 690 C C . LEU A 1 85 ? -3.469 -12.590 5.561 1.00 42.19 85 LEU A C 1
ATOM 692 O O . LEU A 1 85 ? -3.399 -13.833 5.436 1.00 42.19 85 LEU A O 1
#

Organism: Prunus dulcis (NCBI:txid3755)

Radius of gyration: 17.68 Å; Cα contacts (8 Å, |Δi|>4): 17; chains: 1; bounding box: 34×29×48 Å